Protein AF-A0A4R1G4B6-F1 (afdb_monomer_lite)

Structure (mmCIF, N/CA/C/O backbone):
data_AF-A0A4R1G4B6-F1
#
_entry.id   AF-A0A4R1G4B6-F1
#
loop_
_atom_site.group_PDB
_atom_site.id
_atom_site.type_symbol
_atom_site.label_atom_id
_atom_site.label_alt_id
_atom_site.label_comp_id
_atom_site.label_asym_id
_atom_site.label_entity_id
_atom_site.label_seq_id
_atom_site.pdbx_PDB_ins_code
_atom_site.Cartn_x
_atom_site.Cartn_y
_atom_site.Cartn_z
_atom_site.occupancy
_atom_site.B_iso_or_equiv
_atom_site.auth_seq_id
_atom_site.auth_comp_id
_atom_site.auth_asym_id
_atom_site.auth_atom_id
_atom_site.pdbx_PDB_model_num
ATOM 1 N N . MET A 1 1 ? 4.351 -6.047 -15.528 1.00 64.50 1 MET A N 1
ATOM 2 C CA . MET A 1 1 ? 4.845 -5.381 -14.309 1.00 64.50 1 MET A CA 1
ATOM 3 C C . MET A 1 1 ? 4.852 -6.413 -13.200 1.00 64.50 1 MET A C 1
ATOM 5 O O . MET A 1 1 ? 3.791 -6.931 -12.877 1.00 64.50 1 MET A O 1
ATOM 9 N N . ILE A 1 2 ? 6.025 -6.766 -12.684 1.00 72.75 2 ILE A N 1
ATOM 10 C CA . ILE A 1 2 ? 6.150 -7.641 -11.512 1.00 72.75 2 ILE A CA 1
ATOM 11 C C . ILE A 1 2 ? 6.510 -6.745 -10.331 1.00 72.75 2 ILE A C 1
ATOM 13 O O . ILE A 1 2 ? 7.424 -5.930 -10.440 1.00 72.75 2 ILE A O 1
ATOM 17 N N . ILE A 1 3 ? 5.775 -6.875 -9.228 1.00 66.12 3 ILE A N 1
ATOM 18 C CA . ILE A 1 3 ? 6.044 -6.138 -7.993 1.00 66.12 3 ILE A CA 1
ATOM 19 C C . ILE A 1 3 ? 6.505 -7.140 -6.940 1.00 66.12 3 ILE A C 1
ATOM 21 O O . ILE A 1 3 ? 5.815 -8.120 -6.663 1.00 66.12 3 ILE A O 1
ATOM 25 N N . GLN A 1 4 ? 7.676 -6.897 -6.361 1.00 67.88 4 GLN A N 1
ATOM 26 C CA . GLN A 1 4 ? 8.256 -7.717 -5.302 1.00 67.88 4 GLN A CA 1
ATOM 27 C C . GLN A 1 4 ? 8.393 -6.897 -4.021 1.00 67.88 4 GLN A C 1
ATOM 29 O O . GLN A 1 4 ? 8.715 -5.710 -4.055 1.00 67.88 4 GLN A O 1
ATOM 34 N N . THR A 1 5 ? 8.177 -7.544 -2.878 1.00 65.69 5 THR A N 1
ATOM 35 C CA . THR A 1 5 ? 8.395 -6.956 -1.555 1.00 65.69 5 THR A CA 1
ATOM 36 C C . THR A 1 5 ? 9.277 -7.891 -0.731 1.00 65.69 5 THR A C 1
ATOM 38 O O . THR A 1 5 ? 9.054 -9.100 -0.720 1.00 65.69 5 THR A O 1
ATOM 41 N N . LYS A 1 6 ? 10.324 -7.347 -0.102 1.00 63.59 6 LYS A N 1
ATOM 42 C CA . LYS A 1 6 ? 11.252 -8.106 0.756 1.00 63.59 6 LYS A CA 1
ATOM 43 C C . LYS A 1 6 ? 10.831 -8.108 2.226 1.00 63.59 6 LYS A C 1
ATOM 45 O O . LYS A 1 6 ? 11.148 -9.057 2.928 1.00 63.59 6 LYS A O 1
ATOM 50 N N . ASP A 1 7 ? 10.120 -7.070 2.664 1.00 61.12 7 ASP A N 1
ATOM 51 C CA . ASP A 1 7 ? 9.690 -6.882 4.050 1.00 61.12 7 ASP A CA 1
ATOM 52 C C . ASP A 1 7 ? 8.171 -6.643 4.078 1.00 61.12 7 ASP A C 1
ATOM 54 O O . ASP A 1 7 ? 7.726 -5.523 3.790 1.00 61.12 7 ASP A O 1
ATOM 58 N N . PRO A 1 8 ? 7.345 -7.657 4.405 1.00 55.47 8 PRO A N 1
ATOM 59 C CA . PRO A 1 8 ? 5.947 -7.407 4.726 1.00 55.47 8 PRO A CA 1
ATOM 60 C C . PRO A 1 8 ? 5.894 -6.480 5.948 1.00 55.47 8 PRO A C 1
ATOM 62 O O . PRO A 1 8 ? 6.561 -6.722 6.949 1.00 55.47 8 PRO A O 1
ATOM 65 N N . TYR A 1 9 ? 5.155 -5.376 5.805 1.00 57.09 9 TYR A N 1
ATOM 66 C CA . TYR A 1 9 ? 4.991 -4.259 6.745 1.00 57.09 9 TYR A CA 1
ATOM 67 C C . TYR A 1 9 ? 5.502 -4.524 8.179 1.00 57.09 9 TYR A C 1
ATOM 69 O O . TYR A 1 9 ? 4.785 -5.041 9.031 1.00 57.09 9 TYR A O 1
ATOM 77 N N . SER A 1 10 ? 6.738 -4.105 8.478 1.00 58.06 10 SER A N 1
ATOM 78 C CA . SER A 1 10 ? 7.396 -4.328 9.781 1.00 58.06 10 SER A CA 1
ATOM 79 C C . SER A 1 10 ? 6.905 -3.401 10.908 1.00 58.06 10 SER A C 1
ATOM 81 O O . SER A 1 10 ? 7.603 -3.193 11.899 1.00 58.06 10 SER A O 1
ATOM 83 N N . GLY A 1 11 ? 5.746 -2.751 10.742 1.00 59.97 11 GLY A N 1
ATOM 84 C CA . GLY A 1 11 ? 5.243 -1.725 11.666 1.00 59.97 11 GLY A CA 1
ATOM 85 C C . GLY A 1 11 ? 6.046 -0.414 11.665 1.00 59.97 11 GLY A C 1
ATOM 86 O O . GLY A 1 11 ? 5.662 0.538 12.335 1.00 59.97 11 GLY A O 1
ATOM 87 N N . LYS A 1 12 ? 7.126 -0.316 10.875 1.00 65.38 12 LYS A N 1
ATOM 88 C CA . LYS A 1 12 ? 7.994 0.875 10.759 1.00 65.38 12 LYS A CA 1
ATOM 89 C C . LYS A 1 12 ? 7.422 1.990 9.873 1.00 65.38 12 LYS A C 1
ATOM 91 O O . LYS A 1 12 ? 8.113 2.961 9.574 1.00 65.38 12 LYS A O 1
ATOM 96 N N . GLY A 1 13 ? 6.184 1.832 9.411 1.00 75.31 13 GLY A N 1
ATOM 97 C CA . GLY A 1 13 ? 5.473 2.825 8.612 1.00 75.31 13 GLY A CA 1
ATOM 98 C C . GLY A 1 13 ? 6.073 3.113 7.227 1.00 75.31 13 GLY A C 1
ATOM 99 O O . GLY A 1 13 ? 5.819 4.161 6.634 1.00 75.31 13 GLY A O 1
ATOM 100 N N . LYS A 1 14 ? 6.912 2.207 6.712 1.00 83.69 14 LYS A N 1
ATOM 101 C CA . LYS A 1 14 ? 7.474 2.261 5.358 1.00 83.69 14 LYS A CA 1
ATOM 102 C C . LYS A 1 14 ? 7.492 0.870 4.747 1.00 83.69 14 LYS A C 1
ATOM 104 O O . LYS A 1 14 ? 7.804 -0.100 5.434 1.00 83.69 14 LYS A O 1
ATOM 109 N N . ILE A 1 15 ? 7.191 0.794 3.458 1.00 84.81 15 ILE A N 1
ATOM 110 C CA . ILE A 1 15 ? 7.217 -0.436 2.671 1.00 84.81 15 ILE A CA 1
ATOM 111 C C . ILE A 1 15 ? 8.150 -0.238 1.493 1.00 84.81 15 ILE A C 1
ATOM 113 O O . ILE A 1 15 ? 8.034 0.745 0.768 1.00 84.81 15 ILE A O 1
ATOM 117 N N . TRP A 1 16 ? 9.063 -1.182 1.303 1.00 86.50 16 TRP A N 1
ATOM 118 C CA . TRP A 1 16 ? 9.902 -1.246 0.115 1.00 86.50 16 TRP A CA 1
ATOM 119 C C . TRP A 1 16 ? 9.222 -2.107 -0.947 1.00 86.50 16 TRP A C 1
ATOM 121 O O . TRP A 1 16 ? 8.796 -3.234 -0.664 1.00 86.50 16 TRP A O 1
ATOM 131 N N . LEU A 1 17 ? 9.138 -1.571 -2.161 1.00 86.69 17 LEU A N 1
ATOM 132 C CA . LEU A 1 17 ? 8.666 -2.274 -3.343 1.00 86.69 17 LEU A CA 1
ATOM 133 C C . LEU A 1 17 ? 9.715 -2.174 -4.448 1.00 86.69 17 LEU A C 1
ATOM 135 O O . LEU A 1 17 ? 10.223 -1.090 -4.739 1.00 86.69 17 LEU A O 1
ATOM 139 N N . LYS A 1 18 ? 9.990 -3.308 -5.091 1.00 87.00 18 LYS A N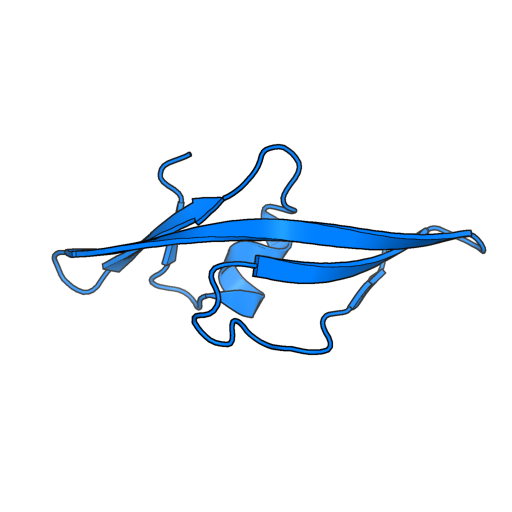 1
ATOM 140 C CA . LYS A 1 18 ? 10.739 -3.388 -6.343 1.00 87.00 18 LYS A CA 1
ATOM 141 C C . LYS A 1 18 ? 9.767 -3.622 -7.489 1.00 87.00 18 LYS A C 1
ATOM 143 O O . LYS A 1 18 ? 8.935 -4.526 -7.422 1.00 87.00 18 LYS A O 1
ATOM 148 N N . PHE A 1 19 ? 9.894 -2.820 -8.532 1.00 86.06 19 PHE A N 1
ATOM 149 C CA . PHE A 1 19 ? 9.106 -2.878 -9.750 1.00 86.06 19 PHE A CA 1
ATOM 150 C C . PHE A 1 19 ? 9.985 -3.361 -10.891 1.00 86.06 19 PHE A C 1
ATOM 152 O O . PHE A 1 19 ? 11.093 -2.864 -11.070 1.00 86.06 19 PHE A O 1
ATOM 159 N N . VAL A 1 20 ? 9.467 -4.308 -11.666 1.00 86.19 20 VAL A N 1
ATOM 160 C CA . VAL A 1 20 ? 10.117 -4.832 -12.870 1.00 86.19 20 VAL A CA 1
ATOM 161 C C . VAL A 1 20 ? 9.182 -4.610 -14.058 1.00 86.19 20 VAL A C 1
ATOM 163 O O . VAL A 1 20 ? 8.058 -5.139 -14.087 1.00 86.19 20 VAL A O 1
ATOM 166 N N . ILE A 1 21 ? 9.618 -3.797 -15.021 1.00 83.44 21 ILE A N 1
ATOM 167 C CA . ILE A 1 21 ? 8.888 -3.454 -16.247 1.00 83.44 21 ILE A CA 1
ATOM 168 C C . ILE A 1 21 ? 9.814 -3.695 -17.444 1.00 83.44 21 ILE A C 1
ATOM 170 O O . ILE A 1 21 ? 10.722 -2.917 -17.707 1.00 83.44 21 ILE A O 1
ATOM 174 N N . GLY A 1 22 ? 9.574 -4.779 -18.185 1.00 86.50 22 GLY A N 1
ATOM 175 C CA . GLY A 1 22 ? 1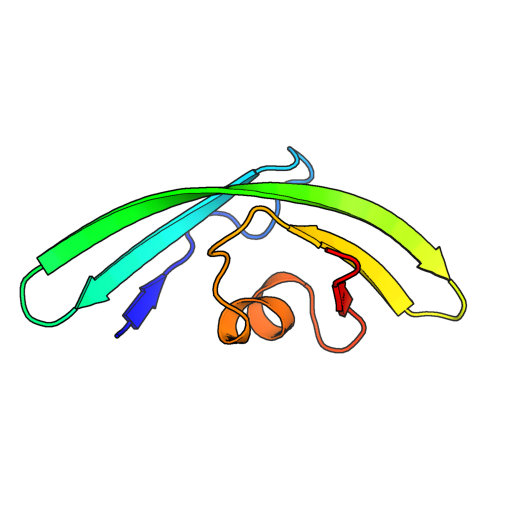0.485 -5.187 -19.257 1.00 86.50 22 GLY A CA 1
ATOM 176 C C . GLY A 1 22 ? 11.846 -5.583 -18.682 1.00 86.50 22 GLY A C 1
ATOM 177 O O . GLY A 1 22 ? 11.902 -6.458 -17.821 1.00 86.50 22 GLY A O 1
ATOM 178 N N . GLU A 1 23 ? 12.906 -4.923 -19.148 1.00 86.81 23 GLU A N 1
ATOM 179 C CA . GLU A 1 23 ? 14.280 -5.071 -18.639 1.00 86.81 23 GLU A CA 1
ATOM 180 C C . GLU A 1 23 ? 14.629 -4.037 -17.554 1.00 86.81 23 GLU A C 1
ATOM 182 O O . GLU A 1 23 ? 15.689 -4.122 -16.937 1.00 86.81 23 GLU A O 1
ATOM 187 N N . GLU A 1 24 ? 13.747 -3.064 -17.302 1.00 86.50 24 GLU A N 1
ATOM 188 C CA . GLU A 1 24 ? 13.975 -2.029 -16.299 1.00 86.50 24 GLU A CA 1
ATOM 189 C C . GLU A 1 24 ? 13.495 -2.481 -14.919 1.00 86.50 24 GLU A C 1
ATOM 191 O O . GLU A 1 24 ? 12.366 -2.955 -14.736 1.00 86.50 24 GLU A O 1
ATOM 196 N N . GLU A 1 25 ? 14.355 -2.278 -13.924 1.00 90.44 25 GLU A N 1
ATOM 197 C CA . GLU A 1 25 ? 14.054 -2.514 -12.519 1.00 90.44 25 GLU A CA 1
ATOM 198 C C . GLU A 1 25 ? 14.233 -1.220 -11.728 1.00 90.44 25 GLU A C 1
ATOM 200 O O . GLU A 1 25 ? 15.272 -0.565 -11.813 1.00 90.44 25 GLU A O 1
ATOM 205 N N . PHE A 1 26 ? 13.241 -0.860 -10.917 1.00 87.62 26 PHE A N 1
ATOM 206 C CA . PHE A 1 26 ? 13.358 0.270 -10.003 1.00 87.62 26 PHE A CA 1
ATOM 207 C C . PHE A 1 26 ? 12.771 -0.048 -8.637 1.00 87.62 26 PHE A C 1
ATOM 209 O O . PHE A 1 26 ? 11.812 -0.804 -8.489 1.00 87.62 26 PHE A O 1
ATOM 216 N N . GLU A 1 27 ? 13.363 0.554 -7.616 1.00 89.38 27 GLU A N 1
ATOM 217 C CA . GLU A 1 27 ? 12.997 0.344 -6.224 1.00 89.38 27 GLU A CA 1
ATOM 218 C C . GLU A 1 27 ? 12.455 1.638 -5.634 1.00 89.38 27 GLU A C 1
ATOM 220 O O . GLU A 1 27 ? 12.996 2.721 -5.863 1.00 89.38 27 GLU A O 1
ATOM 225 N N . ARG A 1 28 ? 11.379 1.535 -4.855 1.00 87.88 28 ARG A N 1
ATOM 226 C CA . ARG A 1 28 ? 10.793 2.683 -4.170 1.00 87.88 28 ARG A CA 1
ATOM 227 C C . ARG A 1 28 ? 10.303 2.298 -2.785 1.00 87.88 28 ARG A C 1
ATOM 229 O O . ARG A 1 28 ? 9.689 1.252 -2.581 1.00 87.88 28 ARG A O 1
ATOM 236 N N . PHE A 1 29 ? 10.557 3.191 -1.837 1.00 88.12 29 PHE A N 1
ATOM 237 C CA . PHE A 1 29 ? 9.920 3.151 -0.532 1.00 88.12 29 PHE A CA 1
ATOM 238 C C . PHE A 1 29 ? 8.636 3.966 -0.571 1.00 88.12 29 PHE A C 1
ATOM 240 O O . PHE A 1 29 ? 8.620 5.069 -1.111 1.00 88.12 29 PHE A O 1
ATOM 247 N N . PHE A 1 30 ? 7.596 3.427 0.048 1.00 87.75 30 PHE A N 1
ATOM 248 C CA . PHE A 1 30 ? 6.337 4.112 0.270 1.00 87.75 30 PHE A CA 1
ATOM 249 C C . PHE A 1 30 ? 6.098 4.268 1.756 1.00 87.75 30 PHE A C 1
ATOM 251 O O . PHE A 1 30 ? 6.247 3.306 2.519 1.00 87.75 30 PHE A O 1
A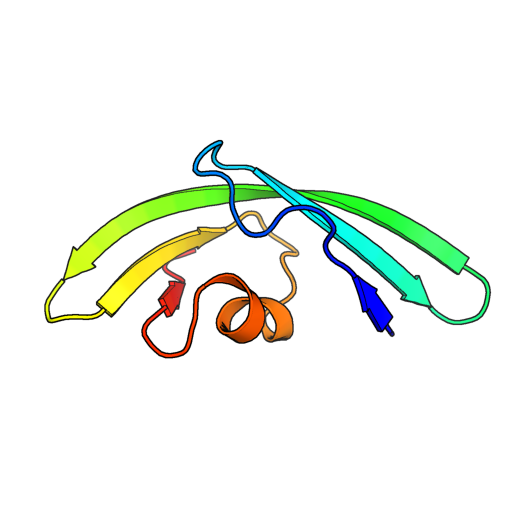TOM 258 N N . LYS A 1 31 ? 5.709 5.467 2.176 1.00 88.06 31 LYS A N 1
ATOM 259 C CA . LYS A 1 31 ? 5.224 5.683 3.535 1.00 88.06 31 LYS A CA 1
ATOM 260 C C . LYS A 1 31 ? 3.831 5.077 3.689 1.00 88.06 31 LYS A C 1
ATOM 262 O O . LYS A 1 31 ? 2.978 5.218 2.817 1.00 88.06 31 LYS A O 1
ATOM 267 N N . VAL A 1 32 ? 3.618 4.397 4.807 1.00 86.44 32 VAL A N 1
ATOM 268 C CA . VAL A 1 32 ? 2.345 3.776 5.163 1.00 86.44 32 VAL A CA 1
ATOM 269 C C . VAL A 1 32 ? 2.089 4.034 6.640 1.00 86.44 32 VAL A C 1
ATOM 271 O O . VAL A 1 32 ? 2.965 3.785 7.460 1.00 86.44 32 VAL A O 1
ATOM 274 N N . THR A 1 33 ? 0.901 4.496 7.001 1.00 86.94 33 THR A N 1
ATOM 275 C CA . THR A 1 33 ? 0.528 4.741 8.398 1.00 86.94 33 THR A CA 1
ATOM 276 C C . THR A 1 33 ? -0.666 3.873 8.754 1.00 86.94 33 THR A C 1
ATOM 278 O O . THR A 1 33 ? -1.700 3.929 8.097 1.00 86.94 33 THR A O 1
ATOM 281 N N . PHE A 1 34 ? -0.549 3.072 9.809 1.00 85.69 34 PHE A N 1
ATOM 282 C CA . PHE A 1 34 ? -1.700 2.366 10.359 1.00 85.69 34 PHE A CA 1
ATOM 283 C C . PHE A 1 34 ? -2.521 3.327 11.221 1.00 85.69 34 PHE A C 1
ATOM 285 O O . PHE A 1 34 ? -2.003 3.864 12.199 1.00 85.69 34 PHE A O 1
ATOM 292 N N . GLN A 1 35 ? -3.786 3.540 10.863 1.00 87.31 35 GLN A N 1
ATOM 293 C CA . GLN A 1 35 ? -4.678 4.446 11.590 1.00 87.31 35 GLN A CA 1
ATOM 294 C C . GLN A 1 35 ? -5.502 3.743 12.675 1.00 87.31 35 GLN A C 1
ATOM 296 O O . GLN A 1 35 ? -5.948 4.391 13.618 1.00 87.31 35 GLN A O 1
ATOM 301 N N . GLY A 1 36 ? -5.689 2.425 12.583 1.00 86.00 36 GLY A N 1
ATOM 302 C CA . GLY A 1 36 ? -6.391 1.656 13.608 1.00 86.00 36 GLY A CA 1
ATOM 303 C C . GLY A 1 36 ? -7.317 0.584 13.049 1.00 86.00 36 GLY A C 1
ATOM 304 O O . GLY A 1 36 ? -7.340 0.305 11.850 1.00 86.00 36 GLY A O 1
ATOM 305 N N . ILE A 1 37 ? -8.096 -0.018 13.948 1.00 88.44 37 ILE A N 1
ATOM 306 C CA . ILE A 1 37 ? -9.094 -1.042 13.622 1.00 88.44 37 ILE A CA 1
ATOM 307 C C . ILE A 1 37 ? -10.481 -0.490 13.946 1.00 88.44 37 ILE A C 1
ATOM 309 O O . ILE A 1 37 ? -10.725 -0.059 15.072 1.00 88.44 37 ILE A O 1
ATOM 313 N N . GLN A 1 38 ? -11.415 -0.550 12.997 1.00 88.25 38 GLN A N 1
ATOM 314 C CA . GLN A 1 38 ? -12.836 -0.320 13.271 1.00 88.25 38 GLN A CA 1
ATOM 315 C C . GLN A 1 38 ? -13.687 -1.426 12.661 1.00 88.25 38 GLN A C 1
ATOM 317 O O . GLN A 1 38 ? -13.568 -1.735 11.478 1.00 88.25 38 GLN A O 1
ATOM 322 N N . LYS A 1 39 ? -14.591 -2.000 13.468 1.00 87.19 39 LYS A N 1
ATOM 323 C CA . LYS A 1 39 ? -15.544 -3.044 13.041 1.00 87.19 39 LYS A CA 1
ATOM 324 C C . LYS A 1 39 ? -14.872 -4.211 12.290 1.00 87.19 39 LYS A C 1
ATOM 326 O O . LYS A 1 39 ? -15.404 -4.688 11.293 1.00 87.19 39 LYS A O 1
ATOM 331 N N . GLY A 1 40 ? -13.689 -4.631 12.745 1.00 83.12 40 GLY A N 1
ATOM 332 C CA . GLY A 1 40 ? -12.913 -5.719 12.133 1.00 83.12 40 GLY A CA 1
ATOM 333 C C . GLY A 1 40 ? -12.124 -5.340 10.875 1.00 83.12 40 GLY A C 1
ATOM 334 O O . GLY A 1 40 ? -11.434 -6.190 10.330 1.00 83.12 40 GLY A O 1
ATOM 335 N N . LYS A 1 41 ? -12.186 -4.079 10.429 1.00 87.06 41 LYS A N 1
ATOM 336 C CA . LYS A 1 41 ? -11.411 -3.568 9.294 1.00 87.06 41 LYS A CA 1
ATOM 337 C C . LYS A 1 41 ? -10.179 -2.814 9.768 1.00 87.06 41 LYS A C 1
ATOM 339 O O . LYS A 1 41 ? -10.258 -2.065 10.744 1.00 87.06 41 LYS A O 1
ATOM 344 N N . PHE A 1 42 ? -9.074 -2.977 9.053 1.00 85.69 42 PHE A N 1
ATOM 345 C CA . PHE A 1 42 ? -7.791 -2.338 9.334 1.00 85.69 42 PHE A CA 1
ATOM 346 C C . PHE A 1 42 ? -7.614 -1.129 8.423 1.00 85.69 42 PHE A C 1
ATOM 348 O O . PHE A 1 42 ? -7.687 -1.257 7.205 1.00 85.69 42 PHE A O 1
ATOM 355 N N . PHE A 1 43 ? -7.387 0.046 8.995 1.00 87.62 43 PHE A N 1
ATOM 356 C CA . PHE A 1 43 ? -7.303 1.293 8.244 1.00 87.62 43 PHE A CA 1
ATOM 357 C C . PHE A 1 43 ? -5.847 1.705 8.057 1.00 87.62 43 PHE A C 1
ATOM 359 O O . PHE A 1 43 ? -5.095 1.809 9.030 1.00 87.62 43 PHE A O 1
ATOM 366 N N . TYR A 1 44 ? -5.464 1.955 6.808 1.00 87.69 44 TYR A N 1
ATOM 367 C CA . TYR A 1 44 ? -4.119 2.368 6.427 1.00 87.69 44 TYR A CA 1
ATOM 368 C C . TYR A 1 44 ? -4.158 3.621 5.553 1.00 87.69 44 TYR A C 1
ATOM 370 O O . TYR A 1 44 ? -4.963 3.750 4.634 1.00 87.69 44 TYR A O 1
ATOM 378 N N . GLU A 1 45 ? -3.242 4.530 5.820 1.00 89.88 45 GLU A N 1
ATOM 379 C CA . GLU A 1 45 ? -2.900 5.659 4.966 1.00 89.88 45 GLU A CA 1
ATOM 380 C C . GLU A 1 45 ? -1.658 5.276 4.160 1.00 89.88 45 GLU A C 1
ATOM 382 O O . GLU A 1 45 ? -0.738 4.670 4.717 1.00 89.88 45 GLU A O 1
ATOM 387 N N . VAL A 1 46 ? -1.626 5.569 2.862 1.00 89.12 46 VAL A N 1
ATOM 388 C CA . VAL A 1 46 ? -0.512 5.181 1.983 1.00 89.12 46 VAL A CA 1
ATOM 389 C C . VAL A 1 46 ? -0.100 6.363 1.124 1.00 89.12 46 VAL A C 1
ATOM 391 O O . VAL A 1 46 ? -0.944 7.091 0.618 1.00 89.12 46 VAL A O 1
ATOM 394 N N . GLU A 1 47 ? 1.204 6.527 0.936 1.00 89.69 47 GLU A N 1
ATOM 395 C CA . GLU A 1 47 ? 1.759 7.581 0.093 1.00 89.69 47 GLU A CA 1
ATOM 396 C C . GLU A 1 47 ? 1.252 7.503 -1.358 1.00 89.69 47 GLU A C 1
ATOM 398 O O . GLU A 1 47 ? 1.063 6.418 -1.923 1.00 89.69 47 GLU A O 1
ATOM 403 N N . ASP A 1 48 ? 1.084 8.670 -1.984 1.00 86.81 48 ASP A N 1
ATOM 404 C CA . ASP A 1 48 ? 0.674 8.775 -3.379 1.00 86.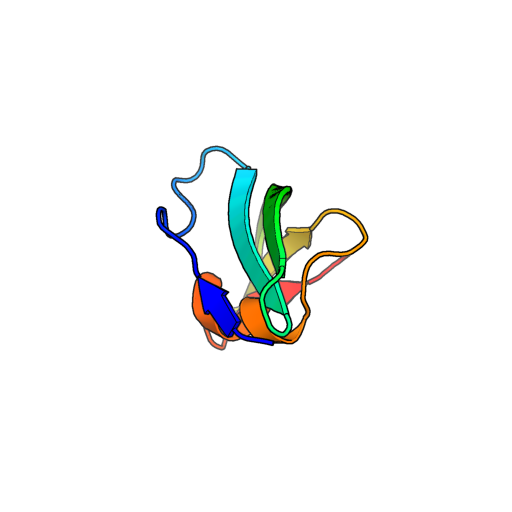81 48 ASP A CA 1
ATOM 405 C C . ASP A 1 48 ? 1.593 7.976 -4.320 1.00 86.81 48 ASP A C 1
ATOM 407 O O . ASP A 1 48 ? 2.828 8.034 -4.279 1.00 86.81 48 ASP A O 1
ATOM 411 N N . GLY A 1 49 ? 0.952 7.225 -5.217 1.00 85.62 49 GLY A N 1
ATOM 412 C CA . GLY A 1 49 ? 1.620 6.309 -6.140 1.00 85.62 49 GLY A CA 1
ATOM 413 C C . GLY A 1 49 ? 1.807 4.890 -5.600 1.00 85.62 49 GLY A C 1
ATOM 414 O O . GLY A 1 49 ? 2.368 4.061 -6.317 1.00 85.62 49 GLY A O 1
ATOM 415 N N . PHE A 1 50 ? 1.334 4.575 -4.385 1.00 87.50 50 PHE A N 1
ATOM 416 C CA . PHE A 1 50 ? 1.322 3.195 -3.901 1.00 87.50 50 PHE A CA 1
ATOM 417 C C . PHE A 1 50 ? 0.436 2.305 -4.799 1.00 87.50 50 PHE A C 1
ATOM 419 O O . PHE A 1 50 ? -0.720 2.661 -5.069 1.00 87.50 50 PHE A O 1
ATOM 426 N N . PRO A 1 51 ? 0.917 1.132 -5.249 1.00 86.19 51 PRO A N 1
ATOM 427 C CA . PRO A 1 51 ? 0.148 0.271 -6.142 1.00 86.19 51 PRO A CA 1
ATOM 428 C C . PRO A 1 51 ? -1.074 -0.307 -5.427 1.00 86.19 51 PRO A C 1
ATOM 430 O O . PRO A 1 51 ? -0.953 -1.092 -4.485 1.00 86.19 51 PRO A O 1
ATOM 433 N N . LYS A 1 52 ? -2.276 0.039 -5.899 1.00 82.69 52 LYS A N 1
ATOM 434 C CA . LYS A 1 52 ? -3.537 -0.417 -5.286 1.00 82.69 52 LYS A CA 1
ATOM 435 C C . LYS A 1 52 ? -3.670 -1.941 -5.272 1.00 82.69 52 LYS A C 1
ATOM 437 O O . LYS A 1 52 ? -4.264 -2.494 -4.352 1.00 82.69 52 LYS A O 1
ATOM 442 N N . GLU A 1 53 ? -3.093 -2.619 -6.260 1.00 82.25 53 GLU A N 1
ATOM 443 C CA . GLU A 1 53 ? -3.096 -4.084 -6.366 1.00 82.25 53 GLU A CA 1
ATOM 444 C C . GLU A 1 53 ? -2.317 -4.745 -5.218 1.00 82.25 53 GLU A C 1
ATOM 446 O O . GLU A 1 53 ? -2.683 -5.826 -4.759 1.00 82.25 53 GLU A O 1
ATOM 451 N N . MET A 1 54 ? -1.296 -4.062 -4.687 1.00 83.31 54 MET A N 1
ATOM 452 C CA . MET A 1 54 ? -0.465 -4.565 -3.591 1.00 83.31 54 MET A CA 1
ATOM 453 C C . MET A 1 54 ? -1.120 -4.409 -2.220 1.00 83.31 54 MET A C 1
ATOM 455 O O . MET A 1 54 ? -0.717 -5.088 -1.281 1.00 83.31 54 MET A O 1
ATOM 459 N N . VAL A 1 55 ? -2.147 -3.563 -2.088 1.00 81.25 55 VAL A N 1
ATOM 460 C CA . VAL A 1 55 ? -2.824 -3.302 -0.808 1.00 81.25 55 VAL A CA 1
ATOM 461 C C . VAL A 1 55 ? -3.345 -4.596 -0.190 1.00 81.25 55 VAL A C 1
ATOM 463 O O . VAL A 1 55 ? -3.023 -4.905 0.952 1.00 81.25 55 VAL A O 1
ATOM 466 N N . LYS A 1 56 ? -4.109 -5.387 -0.949 1.00 80.00 56 LYS A N 1
ATOM 467 C CA . LYS A 1 56 ? -4.677 -6.645 -0.439 1.00 80.00 56 LYS A CA 1
ATOM 468 C C . LYS A 1 56 ? -3.607 -7.702 -0.173 1.00 80.00 56 LYS A C 1
ATOM 470 O O . LYS A 1 56 ? -3.757 -8.489 0.752 1.00 80.00 56 LYS A O 1
ATOM 475 N N . LEU A 1 57 ? -2.545 -7.716 -0.980 1.00 81.25 57 LEU A N 1
ATOM 476 C CA . LEU A 1 57 ? -1.437 -8.662 -0.835 1.00 81.25 57 LEU A CA 1
ATOM 477 C C . LEU A 1 57 ? -0.619 -8.395 0.431 1.00 81.25 57 LEU A C 1
ATOM 479 O O . LEU A 1 57 ? -0.184 -9.333 1.088 1.00 81.25 57 LEU A O 1
ATOM 483 N N . ILE A 1 58 ? -0.420 -7.123 0.769 1.00 80.56 58 ILE A N 1
ATOM 484 C CA . ILE A 1 58 ? 0.436 -6.701 1.880 1.00 80.56 58 ILE A CA 1
ATOM 485 C C . ILE A 1 58 ? -0.346 -6.582 3.188 1.00 80.56 58 ILE A C 1
ATOM 487 O O . ILE A 1 58 ? 0.156 -6.985 4.234 1.00 80.56 58 ILE A O 1
ATOM 491 N N . PHE A 1 59 ? -1.556 -6.022 3.146 1.00 79.88 59 PHE A N 1
ATOM 492 C CA . PHE A 1 59 ? -2.346 -5.711 4.341 1.00 79.88 59 PHE A CA 1
ATOM 493 C C . PHE A 1 59 ? -3.511 -6.683 4.580 1.00 79.88 59 PHE A C 1
ATOM 495 O O . PHE A 1 59 ? -4.161 -6.611 5.620 1.00 79.88 59 PHE A O 1
ATOM 502 N N . GLY A 1 60 ? -3.779 -7.598 3.644 1.00 82.19 60 GLY A N 1
ATOM 503 C CA . GLY A 1 60 ? -4.870 -8.567 3.737 1.00 82.19 60 GLY A CA 1
ATOM 504 C C . GLY A 1 60 ? -6.218 -8.057 3.212 1.00 82.19 60 GLY A C 1
ATOM 505 O O . GLY A 1 60 ? -6.361 -6.923 2.750 1.00 82.19 60 GLY A O 1
ATOM 506 N N . LEU A 1 61 ? -7.227 -8.934 3.254 1.00 77.88 61 LEU A N 1
ATOM 507 C CA . LEU A 1 61 ?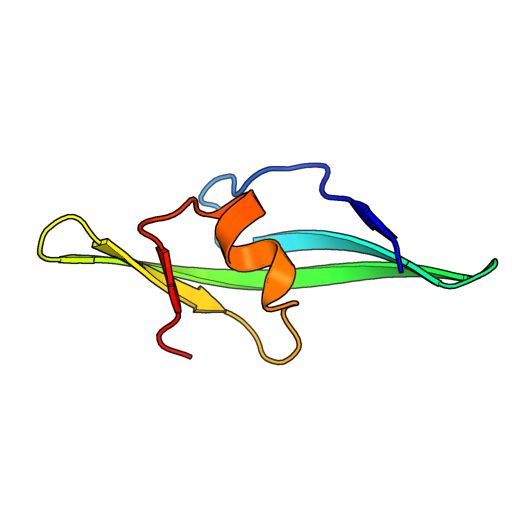 -8.562 -8.682 2.688 1.00 77.88 61 LEU A CA 1
ATOM 508 C C . LEU A 1 61 ? -9.359 -7.610 3.447 1.00 77.88 61 LEU A C 1
ATOM 510 O O . LEU A 1 61 ? -10.161 -6.910 2.832 1.00 77.8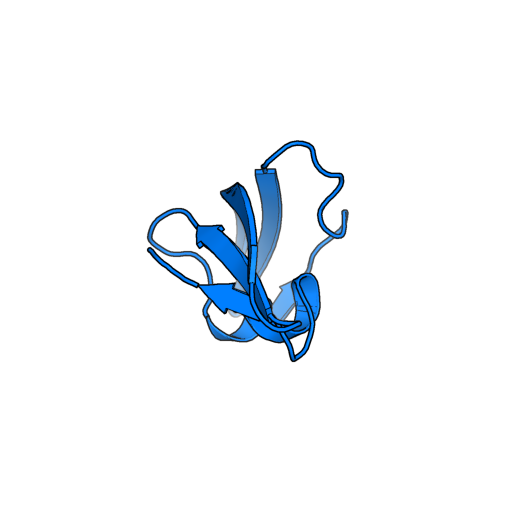8 61 LEU A O 1
ATOM 514 N N . ASP A 1 62 ? -9.109 -7.454 4.747 1.00 83.50 62 ASP A N 1
ATOM 515 C CA . ASP A 1 62 ? -9.826 -6.525 5.631 1.00 83.50 62 ASP A CA 1
ATOM 516 C C . ASP A 1 62 ? -9.198 -5.121 5.693 1.00 83.50 62 ASP A C 1
ATOM 518 O O . ASP A 1 62 ? -9.594 -4.286 6.512 1.00 83.50 62 ASP A O 1
ATOM 522 N N . ALA A 1 63 ? -8.221 -4.845 4.826 1.00 84.44 63 ALA A N 1
ATOM 523 C CA . ALA A 1 63 ? -7.552 -3.557 4.746 1.00 84.44 63 ALA A CA 1
ATOM 524 C C . ALA A 1 63 ? -8.386 -2.512 3.986 1.00 84.44 63 ALA A C 1
ATOM 526 O O . ALA A 1 63 ? -8.879 -2.744 2.880 1.00 84.44 63 ALA A O 1
ATOM 527 N N . VAL A 1 64 ? -8.491 -1.320 4.566 1.00 86.00 64 VAL A N 1
ATOM 528 C CA . VAL A 1 64 ? -9.148 -0.141 4.002 1.00 86.00 64 VAL A CA 1
ATOM 529 C C . VAL A 1 64 ? -8.117 0.971 3.870 1.00 86.00 64 VAL A C 1
ATOM 531 O O . VAL A 1 64 ? -7.479 1.346 4.851 1.00 86.00 64 VAL A O 1
ATOM 534 N N . ILE A 1 65 ? -7.975 1.517 2.662 1.00 87.06 65 ILE A N 1
ATOM 535 C CA . ILE A 1 65 ? -7.093 2.658 2.406 1.00 87.06 65 ILE A CA 1
ATOM 536 C C . ILE A 1 65 ? -7.878 3.959 2.546 1.00 87.06 65 ILE A C 1
ATOM 538 O O . ILE A 1 65 ? -8.886 4.136 1.862 1.00 87.06 65 ILE A O 1
ATOM 542 N N . VAL A 1 66 ? -7.414 4.854 3.420 1.00 82.56 66 VAL A N 1
ATOM 543 C CA . VAL A 1 66 ? -8.080 6.135 3.736 1.00 82.56 66 VAL A CA 1
ATOM 544 C C . VAL A 1 66 ? -7.532 7.352 2.989 1.00 82.56 66 VAL A C 1
ATOM 546 O O . VAL A 1 66 ? -8.256 8.342 2.920 1.00 82.56 66 VAL A O 1
ATOM 549 N N . ARG A 1 67 ? -6.386 7.193 2.304 1.00 72.12 67 ARG A N 1
ATOM 550 C CA . ARG A 1 67 ? -5.639 8.197 1.519 1.00 72.12 67 ARG A CA 1
ATOM 551 C C . ARG A 1 67 ? -4.653 9.014 2.337 1.00 72.12 67 ARG A C 1
ATOM 553 O O . ARG A 1 67 ? -5.094 9.663 3.303 1.00 72.12 67 ARG A O 1
#

Radius of gyration: 12.35 Å; chains: 1; bounding box: 30×18×33 Å

Secondary structure (DSSP, 8-state):
-EEE-SS---SSSEEEEEEEETTEEEEEEEEEEEEEEETTEEEEEE-TT--HHHHHHHH-TTEEE--

Sequence (67 aa):
MIIQTKDPYSGKGKIWLKFVIGEEEFERFFKVTFQGIQKGKFFYEVEDGFPKEMVKLIFGLDAVIVR

pLDDT: mean 81.28, std 9.29, range [55.47, 90.44]

Organism: NCBI:txid936138

Foldseek 3Di:
DDKDWPDQCPVPQKTKIWDDDPPDIDIDIKGKDFPDDDPNATEMEIDPPPDPVCQCVRVNDRYDYPD